Protein AF-A4X067-F1 (afdb_monomer_lite)

Sequence (173 aa):
MMEYGNKSGRARELAKGARRRPAPGGVSGTPAEDPRCEGEHILMKSDQMARGTLDAGLQKGGVRPRPFSGWALEAAQELEWQSAIPLVSRLFAASDLRRGAAFLALSAWYAPGRAQRICLAGMGSSEFVTWLLEEDPSEIAEVLDSRRRDPQGLARLGREPLLRPEQYRNPFL

Organism: Cereibacter sphaeroides (strain ATCC 17025 / ATH 2.4.3) (NCBI:txid349102)

Radius of gyration: 23.08 Å; chains: 1; bounding box: 62×36×66 Å

Structure (mmCIF, N/CA/C/O backbone):
data_AF-A4X067-F1
#
_entry.id   AF-A4X067-F1
#
loop_
_atom_site.group_PDB
_atom_site.id
_atom_site.type_symbol
_atom_site.label_atom_id
_atom_site.label_alt_id
_atom_site.label_comp_id
_atom_site.label_asym_id
_atom_site.label_entity_id
_atom_site.label_seq_id
_atom_site.pdbx_PDB_ins_code
_atom_site.Cartn_x
_atom_site.Cartn_y
_atom_site.Cartn_z
_atom_site.occupancy
_atom_site.B_iso_or_equiv
_atom_site.auth_seq_id
_atom_site.auth_comp_id
_atom_site.auth_asym_id
_atom_site.auth_atom_id
_atom_site.pdbx_PDB_model_num
ATOM 1 N N . MET A 1 1 ? -32.484 14.131 -9.614 1.00 43.56 1 MET A N 1
ATOM 2 C CA . MET A 1 1 ? -31.487 13.404 -10.428 1.00 43.56 1 MET A CA 1
ATOM 3 C C . MET A 1 1 ? -30.147 14.069 -10.187 1.00 43.56 1 MET A C 1
ATOM 5 O O . MET A 1 1 ? -30.002 15.220 -10.564 1.00 43.56 1 MET A O 1
ATOM 9 N N . MET A 1 2 ? -29.241 13.416 -9.459 1.00 46.19 2 MET A N 1
ATOM 10 C CA . MET A 1 2 ? -27.878 13.915 -9.250 1.00 46.19 2 MET A CA 1
ATOM 11 C C . MET A 1 2 ? -26.963 13.224 -10.262 1.00 46.19 2 MET A C 1
ATOM 13 O O . MET A 1 2 ? -26.904 11.996 -10.292 1.00 46.19 2 MET A O 1
ATOM 17 N N . GLU A 1 3 ? -26.306 14.009 -11.112 1.00 47.41 3 GLU A N 1
ATOM 18 C CA . GLU A 1 3 ? -25.308 13.522 -12.061 1.00 47.41 3 GLU A CA 1
ATOM 19 C C . GLU A 1 3 ? -23.998 13.212 -11.327 1.00 47.41 3 GLU A C 1
ATOM 21 O O . GLU A 1 3 ? -23.379 14.087 -10.720 1.00 47.41 3 GLU A O 1
ATOM 26 N N . TYR A 1 4 ? -23.562 11.953 -11.388 1.00 44.88 4 TYR A N 1
ATOM 27 C CA . TYR A 1 4 ? -22.230 11.549 -10.950 1.00 44.88 4 TYR A CA 1
ATOM 28 C C . TYR A 1 4 ? -21.220 11.895 -12.048 1.00 44.88 4 TYR A C 1
ATOM 30 O O . TYR A 1 4 ? -21.104 11.207 -13.062 1.00 44.88 4 TYR A O 1
ATOM 38 N N . GLY A 1 5 ? -20.489 12.989 -11.833 1.00 47.44 5 GLY A N 1
ATOM 39 C CA . GLY A 1 5 ? -19.376 13.414 -12.673 1.00 47.44 5 GLY A CA 1
ATOM 40 C C . GLY A 1 5 ? -18.240 12.389 -12.666 1.00 47.44 5 GLY A C 1
ATOM 41 O O . GLY A 1 5 ? -17.546 12.197 -11.669 1.00 47.44 5 GLY A O 1
ATOM 42 N N . ASN A 1 6 ? -18.062 11.751 -13.817 1.00 44.94 6 ASN A N 1
ATOM 43 C CA . ASN A 1 6 ? -17.046 10.768 -14.155 1.00 44.94 6 ASN A CA 1
ATOM 44 C C . ASN A 1 6 ? -15.618 11.356 -14.051 1.00 44.94 6 ASN A C 1
ATOM 46 O O . ASN A 1 6 ? -15.155 12.057 -14.950 1.00 44.94 6 ASN A O 1
ATOM 50 N N . LYS A 1 7 ? -14.904 11.069 -12.952 1.00 50.41 7 LYS A N 1
ATOM 51 C CA . LYS A 1 7 ? -13.499 11.483 -12.728 1.00 50.41 7 LYS A CA 1
ATOM 52 C C . LYS A 1 7 ? -12.457 10.516 -13.326 1.00 50.41 7 LYS A C 1
ATOM 54 O O . LYS A 1 7 ? -11.264 10.709 -13.120 1.00 50.41 7 LYS A O 1
ATOM 59 N N . SER A 1 8 ? -12.875 9.519 -14.112 1.00 49.44 8 SER A N 1
ATOM 60 C CA . SER A 1 8 ? -11.989 8.489 -14.693 1.00 49.44 8 SER A CA 1
ATOM 61 C C . SER A 1 8 ? -11.060 9.010 -15.813 1.00 49.44 8 SER A C 1
ATOM 63 O O . SER A 1 8 ? -10.051 8.392 -16.144 1.00 49.44 8 SER A O 1
ATOM 65 N N . GLY A 1 9 ? -11.341 10.179 -16.399 1.00 41.34 9 GLY A N 1
ATOM 66 C CA . GLY A 1 9 ? -10.646 10.642 -17.610 1.00 41.34 9 GLY A CA 1
ATOM 67 C C . GLY A 1 9 ? -9.270 11.293 -17.419 1.00 41.34 9 GLY A C 1
ATOM 68 O O . GLY A 1 9 ? -8.540 11.461 -18.396 1.00 41.34 9 GLY A O 1
ATOM 69 N N . ARG A 1 10 ? -8.886 11.693 -16.199 1.00 45.44 10 ARG A N 1
ATOM 70 C CA . ARG A 1 10 ? -7.769 12.645 -16.023 1.00 45.44 10 ARG A CA 1
ATOM 71 C C . ARG A 1 10 ? -6.372 12.010 -16.022 1.00 45.44 10 ARG A C 1
ATOM 73 O O . ARG A 1 10 ? -5.395 12.705 -16.286 1.00 45.44 10 ARG A O 1
ATOM 80 N N . ALA A 1 11 ? -6.266 10.696 -15.827 1.00 47.03 11 ALA A N 1
ATOM 81 C CA . ALA A 1 11 ? -4.982 9.986 -15.807 1.00 47.03 11 ALA A CA 1
ATOM 82 C C . ALA A 1 11 ? -4.328 9.812 -17.199 1.00 47.03 11 ALA A C 1
ATOM 84 O O . ALA A 1 11 ? -3.189 9.361 -17.295 1.00 47.03 11 ALA A O 1
ATOM 85 N N . ARG A 1 12 ? -5.018 10.165 -18.298 1.00 46.41 12 ARG A N 1
ATOM 86 C CA . ARG A 1 12 ? -4.535 9.916 -19.672 1.00 46.41 12 ARG A CA 1
ATOM 87 C C . ARG A 1 12 ? -3.688 11.029 -20.305 1.00 46.41 12 ARG A C 1
ATOM 89 O O . ARG A 1 12 ? -3.041 10.763 -21.313 1.00 46.41 12 ARG A O 1
ATOM 96 N N . GLU A 1 13 ? -3.634 12.236 -19.744 1.00 45.72 13 GLU A N 1
ATOM 97 C CA . GLU A 1 13 ? -3.073 13.407 -20.454 1.00 45.72 13 GLU A CA 1
ATOM 98 C C . GLU A 1 13 ? -1.605 13.768 -20.131 1.00 45.72 13 GLU A C 1
ATOM 100 O O . GLU A 1 13 ? -0.992 14.539 -20.863 1.00 45.72 13 GLU A O 1
ATOM 105 N N . LEU A 1 14 ? -0.966 13.201 -19.101 1.00 48.69 14 LEU A N 1
ATOM 106 C CA . LEU A 1 14 ? 0.314 13.740 -18.590 1.00 48.69 14 LEU A CA 1
ATOM 107 C C . LEU A 1 14 ? 1.604 13.089 -19.145 1.00 48.69 14 LEU A C 1
ATOM 109 O O . LEU A 1 14 ? 2.700 13.331 -18.642 1.00 48.69 14 LEU A O 1
ATOM 113 N N . ALA A 1 15 ? 1.529 12.301 -20.222 1.00 44.31 15 ALA A N 1
ATOM 114 C CA . ALA A 1 15 ? 2.668 11.530 -20.748 1.00 44.31 15 ALA A CA 1
ATOM 115 C C . ALA A 1 15 ? 3.582 12.261 -21.767 1.00 44.31 15 ALA A C 1
ATOM 117 O O . ALA A 1 15 ? 4.326 11.606 -22.503 1.00 44.31 15 ALA A O 1
ATOM 118 N N . LYS A 1 16 ? 3.580 13.599 -21.839 1.00 43.91 16 LYS A N 1
ATOM 119 C CA . LYS A 1 16 ? 4.440 14.361 -22.771 1.00 43.91 16 LYS A CA 1
ATOM 120 C C . LYS A 1 16 ? 5.133 15.532 -22.075 1.00 43.91 16 LYS A C 1
ATOM 122 O O . LYS A 1 16 ? 4.594 16.627 -22.029 1.00 43.91 16 LYS A O 1
ATOM 127 N N . GLY A 1 17 ? 6.357 15.333 -21.585 1.00 38.88 17 GLY A N 1
ATOM 128 C CA . GLY A 1 17 ? 7.151 16.472 -21.109 1.00 38.88 17 GLY A CA 1
ATOM 129 C C . GLY A 1 17 ? 8.371 16.139 -20.261 1.00 38.88 17 GLY A C 1
ATOM 130 O O . GLY A 1 17 ? 8.522 16.673 -19.172 1.00 38.88 17 GLY A O 1
ATOM 131 N N . ALA A 1 18 ? 9.257 15.261 -20.732 1.00 39.78 18 ALA A N 1
ATOM 132 C CA . ALA A 1 18 ? 10.569 15.076 -20.114 1.00 39.78 18 ALA A CA 1
ATOM 133 C C . ALA A 1 18 ? 11.611 15.949 -20.825 1.00 39.78 18 ALA A C 1
ATOM 135 O O . ALA A 1 18 ? 11.721 15.843 -22.046 1.00 39.78 18 ALA A O 1
ATOM 136 N N . ARG A 1 19 ? 12.398 16.734 -20.066 1.00 41.75 19 ARG A N 1
ATOM 137 C CA . ARG A 1 19 ? 13.848 16.999 -20.253 1.00 41.75 19 ARG A CA 1
ATOM 138 C C . ARG A 1 19 ? 14.304 18.193 -19.395 1.00 41.75 19 ARG A C 1
ATOM 140 O O . ARG A 1 19 ? 13.999 19.325 -19.744 1.00 41.75 19 ARG A O 1
ATOM 147 N N . ARG A 1 20 ? 15.134 17.933 -18.374 1.00 37.91 20 ARG A N 1
ATOM 148 C CA . ARG A 1 20 ? 16.509 18.470 -18.182 1.00 37.91 20 ARG A CA 1
ATOM 149 C C . ARG A 1 20 ? 16.959 18.327 -16.714 1.00 37.91 20 ARG A C 1
ATOM 151 O O . ARG A 1 20 ? 16.328 18.840 -15.804 1.00 37.91 20 ARG A O 1
ATOM 158 N N . ARG A 1 21 ? 18.060 17.590 -16.532 1.00 40.44 21 ARG A N 1
ATOM 159 C CA . ARG A 1 21 ? 18.980 17.570 -15.370 1.00 40.44 21 ARG A CA 1
ATOM 160 C C . ARG A 1 21 ? 19.881 18.829 -15.424 1.00 40.44 21 ARG A C 1
ATOM 162 O O . ARG A 1 21 ? 20.013 19.349 -16.537 1.00 40.44 21 ARG A O 1
ATOM 169 N N . PRO A 1 22 ? 20.497 19.318 -14.319 1.00 38.41 22 PRO A N 1
ATOM 170 C CA . PRO A 1 22 ? 21.645 18.665 -13.648 1.00 38.41 22 PRO A CA 1
ATOM 171 C C . PRO A 1 22 ? 21.703 18.777 -12.101 1.00 38.41 22 PRO A C 1
ATOM 173 O O . PRO A 1 22 ? 20.925 19.488 -11.481 1.00 38.41 22 PRO A O 1
ATOM 176 N N . ALA A 1 23 ? 22.635 18.020 -11.507 1.00 39.00 23 ALA A N 1
ATOM 177 C CA . ALA A 1 23 ? 23.070 18.006 -10.094 1.00 39.00 23 ALA A CA 1
ATOM 178 C C . ALA A 1 23 ? 24.464 18.690 -9.974 1.00 39.00 23 ALA A C 1
ATOM 180 O O . ALA A 1 23 ? 24.942 19.167 -11.006 1.00 39.00 23 ALA A O 1
ATOM 181 N N . PRO A 1 24 ? 25.258 18.537 -8.887 1.00 53.53 24 PRO A N 1
ATOM 182 C CA . PRO A 1 24 ? 25.046 18.675 -7.431 1.00 53.53 24 PRO A CA 1
ATOM 183 C C . PRO A 1 24 ? 26.034 19.705 -6.801 1.00 53.53 24 PRO A C 1
ATOM 185 O O . PRO A 1 24 ? 26.964 20.160 -7.462 1.00 53.53 24 PRO A O 1
ATOM 188 N N . GLY A 1 25 ? 25.921 20.017 -5.503 1.00 36.16 25 GLY A N 1
ATOM 189 C CA . GLY A 1 25 ? 27.007 20.695 -4.777 1.00 36.16 25 GLY A CA 1
ATOM 190 C C . GLY A 1 25 ? 26.715 20.973 -3.299 1.00 36.16 25 GLY A C 1
ATOM 191 O O . GLY A 1 25 ? 25.599 21.352 -2.964 1.00 36.16 25 GLY A O 1
ATOM 192 N N . GLY A 1 26 ? 27.737 20.824 -2.446 1.00 39.50 26 GLY A N 1
ATOM 193 C CA . GLY A 1 26 ? 27.810 21.466 -1.124 1.00 39.50 26 GLY A CA 1
ATOM 194 C C . GLY A 1 26 ? 27.961 20.524 0.073 1.00 39.50 26 GLY A C 1
ATOM 195 O O . GLY A 1 26 ? 26.985 19.960 0.546 1.00 39.50 26 GLY A O 1
ATOM 196 N N . VAL A 1 27 ? 29.193 20.401 0.567 1.00 43.25 27 VAL A N 1
ATOM 197 C CA . VAL A 1 27 ? 29.631 19.733 1.808 1.00 43.25 27 VAL A CA 1
ATOM 198 C C . VAL A 1 27 ? 29.890 20.759 2.924 1.00 43.25 27 VAL A C 1
ATOM 200 O O . VAL A 1 27 ? 30.144 21.924 2.624 1.00 43.25 27 VAL A O 1
ATOM 203 N N . SER A 1 28 ? 29.954 20.249 4.166 1.00 37.09 28 SER A N 1
ATOM 204 C CA . SER A 1 28 ? 30.425 20.870 5.428 1.00 37.09 28 SER A CA 1
ATOM 205 C C . SER A 1 28 ? 29.397 21.741 6.156 1.00 37.09 28 SER A C 1
ATOM 207 O O . SER A 1 28 ? 28.766 22.589 5.547 1.00 37.09 28 SER A O 1
ATOM 209 N N . GLY A 1 29 ? 29.180 21.646 7.467 1.00 37.22 29 GLY A N 1
ATOM 210 C CA . GLY A 1 29 ? 29.781 20.877 8.561 1.00 37.22 29 GLY A CA 1
ATOM 211 C C . GLY A 1 29 ? 29.315 21.523 9.879 1.00 37.22 29 GLY A C 1
ATOM 212 O O . GLY A 1 29 ? 29.072 22.726 9.890 1.00 37.22 29 GLY A O 1
ATOM 213 N N . THR A 1 30 ? 29.181 20.774 10.977 1.00 47.75 30 THR A N 1
ATOM 214 C CA . THR A 1 30 ? 28.934 21.346 12.320 1.00 47.75 30 THR A CA 1
ATOM 215 C C . THR A 1 30 ? 29.581 20.490 13.418 1.00 47.75 30 THR A C 1
ATOM 217 O O . THR A 1 30 ? 29.585 19.264 13.277 1.00 47.75 30 THR A O 1
ATOM 220 N N . PRO A 1 31 ? 30.137 21.100 14.486 1.00 44.50 31 PRO A N 1
ATOM 221 C CA . PRO A 1 31 ? 30.924 20.411 15.507 1.00 44.50 31 PRO A CA 1
ATOM 222 C C . PRO A 1 31 ? 30.132 20.049 16.781 1.00 44.50 31 PRO A C 1
ATOM 224 O O . PRO A 1 31 ? 29.096 20.642 17.057 1.00 44.50 31 PRO A O 1
ATOM 227 N N . ALA A 1 32 ? 30.698 19.071 17.503 1.00 40.25 32 ALA A N 1
ATOM 228 C CA . ALA A 1 32 ? 30.824 18.875 18.959 1.00 40.25 32 ALA A CA 1
ATOM 229 C C . ALA A 1 32 ? 29.697 19.321 19.926 1.00 40.25 32 ALA A C 1
ATOM 231 O O . ALA A 1 32 ? 29.329 20.486 19.958 1.00 40.25 32 ALA A O 1
ATOM 232 N N . GLU A 1 33 ? 29.243 18.408 20.799 1.00 39.53 33 GLU A N 1
ATOM 233 C CA . GLU A 1 33 ? 29.597 18.317 22.240 1.00 39.53 33 GLU A CA 1
ATOM 234 C C . GLU A 1 33 ? 28.629 17.362 22.998 1.00 39.53 33 GLU A C 1
ATOM 236 O O . GLU A 1 33 ? 27.410 17.479 22.907 1.00 39.53 33 GLU A O 1
ATOM 241 N N . ASP A 1 34 ? 29.202 16.393 23.723 1.00 43.28 34 ASP A N 1
ATOM 242 C CA . ASP A 1 34 ? 28.631 15.633 24.866 1.00 43.28 34 ASP A CA 1
ATOM 243 C C . ASP A 1 34 ? 28.724 16.530 26.136 1.00 43.28 34 ASP A C 1
ATOM 245 O O . ASP A 1 34 ? 29.594 17.406 26.103 1.00 43.28 34 ASP A O 1
ATOM 249 N N . PRO A 1 35 ? 27.998 16.346 27.281 1.00 50.84 35 PRO A N 1
ATOM 250 C CA . PRO A 1 35 ? 27.763 15.048 27.946 1.00 50.84 35 PRO A CA 1
ATOM 251 C C . PRO A 1 35 ? 26.488 14.879 28.841 1.00 50.84 35 PRO A C 1
ATOM 253 O O . PRO A 1 35 ? 25.838 15.824 29.272 1.00 50.84 35 PRO A O 1
ATOM 256 N N . ARG A 1 36 ? 26.227 13.611 29.207 1.00 38.88 36 ARG A N 1
ATOM 257 C CA . ARG A 1 36 ? 25.736 13.051 30.501 1.00 38.88 36 ARG A CA 1
ATOM 258 C C . ARG A 1 36 ? 24.661 13.787 31.337 1.00 38.88 36 ARG A C 1
ATOM 260 O O . ARG A 1 36 ? 24.945 14.775 32.006 1.00 38.88 36 ARG A O 1
ATOM 267 N N . CYS A 1 37 ? 23.539 13.091 31.560 1.00 38.50 37 CYS A N 1
ATOM 268 C CA . CYS A 1 37 ? 22.787 13.140 32.822 1.00 38.50 37 CYS A CA 1
ATOM 269 C C . CYS A 1 37 ? 22.514 11.716 33.336 1.00 38.50 37 CYS A C 1
ATOM 271 O O . CYS A 1 37 ? 21.881 10.909 32.658 1.00 38.50 37 CYS A O 1
ATOM 273 N N . GLU A 1 38 ? 23.016 11.429 34.537 1.00 40.12 38 GLU A N 1
ATOM 274 C CA . GLU A 1 38 ? 22.661 10.278 35.367 1.00 40.12 38 GLU A CA 1
ATOM 275 C C . GLU A 1 38 ? 21.326 10.541 36.083 1.00 40.12 38 GLU A C 1
ATOM 277 O O . GLU A 1 38 ? 20.989 11.685 36.389 1.00 40.12 38 GLU A O 1
ATOM 282 N N . GLY A 1 39 ? 20.569 9.481 36.360 1.00 44.81 39 GLY A N 1
ATOM 283 C CA . GLY A 1 39 ? 19.305 9.553 37.087 1.00 44.81 39 GLY A CA 1
ATOM 284 C C . GLY A 1 39 ? 18.814 8.160 37.455 1.00 44.81 39 GLY A C 1
ATOM 285 O O . GLY A 1 39 ? 18.128 7.502 36.679 1.00 44.81 39 GLY A O 1
ATOM 286 N N . GLU A 1 40 ? 19.239 7.703 38.626 1.00 41.75 40 GLU A N 1
ATOM 287 C CA . GLU A 1 40 ? 18.919 6.420 39.239 1.00 41.75 40 GLU A CA 1
ATOM 288 C C . GLU A 1 40 ? 17.475 6.325 39.772 1.00 41.75 40 GLU A C 1
ATOM 290 O O . GLU A 1 40 ? 16.879 7.313 40.189 1.00 41.75 40 GLU A O 1
ATOM 295 N N . HIS A 1 41 ? 17.017 5.069 39.876 1.00 40.56 41 HIS A N 1
ATOM 296 C CA . HIS A 1 41 ? 16.047 4.527 40.841 1.00 40.56 41 HIS A CA 1
ATOM 297 C C . HIS A 1 41 ? 14.559 4.934 40.724 1.00 40.56 41 HIS A C 1
ATOM 299 O O . HIS A 1 41 ? 14.176 6.085 40.873 1.00 40.56 41 HIS A O 1
ATOM 305 N N . ILE A 1 42 ? 13.671 3.932 40.630 1.00 49.06 42 ILE A N 1
ATOM 306 C CA . ILE A 1 42 ? 12.889 3.428 41.780 1.00 49.06 42 ILE A CA 1
ATOM 307 C C . ILE A 1 42 ? 12.115 2.159 41.371 1.00 49.06 42 ILE A C 1
ATOM 309 O O . ILE A 1 42 ? 11.307 2.125 40.447 1.00 49.06 42 ILE A O 1
ATOM 313 N N . LEU A 1 43 ? 12.390 1.109 42.137 1.00 53.06 43 LEU A N 1
ATOM 314 C CA . LEU A 1 43 ? 11.647 -0.131 42.306 1.00 53.06 43 LEU A CA 1
ATOM 315 C C . LEU A 1 43 ? 10.340 0.137 43.070 1.00 53.06 43 LEU A C 1
ATOM 317 O O . LEU A 1 43 ? 10.426 0.609 44.197 1.00 53.06 43 LEU A O 1
ATOM 321 N N . MET A 1 44 ? 9.176 -0.280 42.554 1.00 47.44 44 MET A N 1
ATOM 322 C CA . MET A 1 44 ? 8.069 -0.778 43.391 1.00 47.44 44 MET A CA 1
ATOM 323 C C . MET A 1 44 ? 7.236 -1.836 42.657 1.00 47.44 44 MET A C 1
ATOM 325 O O . MET A 1 44 ? 6.638 -1.596 41.612 1.00 47.44 44 MET A O 1
ATOM 329 N N . LYS A 1 45 ? 7.219 -3.028 43.261 1.00 47.53 45 LYS A N 1
ATOM 330 C CA . LYS A 1 45 ? 6.271 -4.116 43.022 1.00 47.53 45 LYS A CA 1
ATOM 331 C C . LYS A 1 45 ? 4.892 -3.711 43.542 1.00 47.53 45 LYS A C 1
ATOM 333 O O . LYS A 1 45 ? 4.793 -3.128 44.618 1.00 47.53 45 LYS A O 1
ATOM 338 N N . SER A 1 46 ? 3.836 -4.125 42.853 1.00 57.38 46 SER A N 1
ATOM 339 C CA . SER A 1 46 ? 2.513 -4.313 43.455 1.00 57.38 46 SER A CA 1
ATOM 340 C C . SER A 1 46 ? 1.764 -5.403 42.695 1.00 57.38 46 SER A C 1
ATOM 342 O O . SER A 1 46 ? 1.151 -5.166 41.659 1.00 57.38 46 SER A O 1
ATOM 344 N N . ASP A 1 47 ? 1.854 -6.618 43.231 1.00 50.06 47 ASP A N 1
ATOM 345 C CA . ASP A 1 47 ? 0.801 -7.621 43.149 1.00 50.06 47 ASP A CA 1
ATOM 346 C C . ASP A 1 47 ? -0.472 -7.055 43.796 1.00 50.06 47 ASP A C 1
ATOM 348 O O . ASP A 1 47 ? -0.428 -6.722 44.977 1.00 50.06 47 ASP A O 1
ATOM 352 N N . GLN A 1 48 ? -1.614 -7.033 43.100 1.00 52.66 48 GLN A N 1
ATOM 353 C CA . GLN A 1 48 ? -2.822 -7.632 43.676 1.00 52.66 48 GLN A CA 1
ATOM 354 C C . GLN A 1 48 ? -3.958 -7.841 42.676 1.00 52.66 48 GLN A C 1
ATOM 356 O O . GLN A 1 48 ? -4.218 -7.059 41.769 1.00 52.66 48 GLN A O 1
ATOM 361 N N . MET A 1 49 ? -4.616 -8.970 42.913 1.00 48.12 49 MET A N 1
ATOM 362 C CA . MET A 1 49 ? -5.704 -9.583 42.177 1.00 48.12 49 MET A CA 1
ATOM 363 C C . MET A 1 49 ? -7.027 -8.824 42.315 1.00 48.12 49 MET A C 1
ATOM 365 O O . MET A 1 49 ? -7.361 -8.366 43.403 1.00 48.12 49 MET A O 1
ATOM 369 N N . ALA A 1 50 ? -7.870 -8.899 41.283 1.00 46.75 50 ALA A N 1
ATOM 370 C CA . ALA A 1 50 ? -9.313 -9.001 41.479 1.00 46.75 50 ALA A CA 1
ATOM 371 C C . ALA A 1 50 ? -9.969 -9.780 40.331 1.00 46.75 50 ALA A C 1
ATOM 373 O O . ALA A 1 50 ? -9.832 -9.461 39.153 1.00 46.75 50 ALA A O 1
ATOM 374 N N . ARG A 1 51 ? -10.668 -10.840 40.737 1.00 45.62 51 ARG A N 1
ATOM 375 C CA . ARG A 1 51 ? -11.561 -11.699 39.961 1.00 45.62 51 ARG A CA 1
ATOM 376 C C . ARG A 1 51 ? -12.708 -10.896 39.347 1.00 45.62 51 ARG A C 1
ATOM 378 O O . ARG A 1 51 ? -13.234 -9.991 39.983 1.00 45.62 51 ARG A O 1
ATOM 385 N N . GLY A 1 52 ? -13.180 -11.342 38.188 1.00 40.28 52 GLY A N 1
ATOM 386 C CA . GLY A 1 52 ? -14.414 -10.843 37.594 1.00 40.28 52 GLY A CA 1
ATOM 387 C C . GLY A 1 52 ? -14.770 -11.576 36.312 1.00 40.28 52 GLY A C 1
ATOM 388 O O . GLY A 1 52 ? -14.742 -10.989 35.239 1.00 40.28 52 GLY A O 1
ATOM 389 N N . THR A 1 53 ? -15.072 -12.869 36.420 1.00 53.94 53 THR A N 1
ATOM 390 C CA . THR A 1 53 ? -15.772 -13.612 35.369 1.00 53.94 53 THR A CA 1
ATOM 391 C C . THR A 1 53 ? -17.176 -13.033 35.231 1.00 53.94 53 THR A C 1
ATOM 393 O O . THR A 1 53 ? -18.001 -13.230 36.120 1.00 53.94 53 THR A O 1
ATOM 396 N N . LEU A 1 54 ? -17.455 -12.360 34.117 1.00 48.62 54 LEU A N 1
ATOM 397 C CA . LEU A 1 54 ? -18.807 -12.236 33.587 1.00 48.62 54 LEU A CA 1
ATOM 398 C C . LEU A 1 54 ? -18.783 -12.599 32.108 1.00 48.62 54 LEU A C 1
ATOM 400 O O . LEU A 1 54 ? -18.205 -11.917 31.265 1.00 48.62 54 LEU A O 1
ATOM 404 N N . ASP A 1 55 ? -19.401 -13.744 31.865 1.00 54.59 55 ASP A N 1
ATOM 405 C CA . ASP A 1 55 ? -19.948 -14.190 30.603 1.00 54.59 55 ASP A CA 1
ATOM 406 C C . ASP A 1 55 ? -20.769 -13.064 29.953 1.00 54.59 55 ASP A C 1
ATOM 408 O O . ASP A 1 55 ? -21.697 -12.524 30.558 1.00 54.59 55 ASP A O 1
ATOM 412 N N . ALA A 1 56 ? -20.405 -12.686 28.731 1.00 46.78 56 ALA A N 1
ATOM 413 C CA . ALA A 1 56 ? -21.291 -11.968 27.829 1.00 46.78 56 ALA A CA 1
ATOM 414 C C . ALA A 1 56 ? -20.895 -12.318 26.396 1.00 46.78 56 ALA A C 1
ATOM 416 O O . ALA A 1 56 ? -19.896 -11.838 25.853 1.00 46.78 56 ALA A O 1
ATOM 417 N N . GLY A 1 57 ? -21.692 -13.201 25.800 1.00 46.00 57 GLY A N 1
ATOM 418 C CA . GLY A 1 57 ? -21.611 -13.574 24.402 1.00 46.00 57 GLY A CA 1
ATOM 419 C C . GLY A 1 57 ? -21.558 -12.357 23.483 1.00 46.00 57 GLY A C 1
ATOM 420 O O . GLY A 1 57 ? -22.506 -11.592 23.355 1.00 46.00 57 GLY A O 1
ATOM 421 N N . LEU A 1 58 ? -20.433 -12.234 22.794 1.00 44.38 58 LEU A N 1
ATOM 422 C CA . LEU A 1 58 ? -20.298 -11.589 21.500 1.00 44.38 58 LEU A CA 1
ATOM 423 C C . LEU A 1 58 ? -19.055 -12.214 20.884 1.00 44.38 58 LEU A C 1
ATOM 425 O O . LEU A 1 58 ? -17.936 -11.743 21.079 1.00 44.38 58 LEU A O 1
ATOM 429 N N . GLN A 1 59 ? -19.246 -13.276 20.102 1.00 46.69 59 GLN A N 1
ATOM 430 C CA . GLN A 1 59 ? -18.287 -13.627 19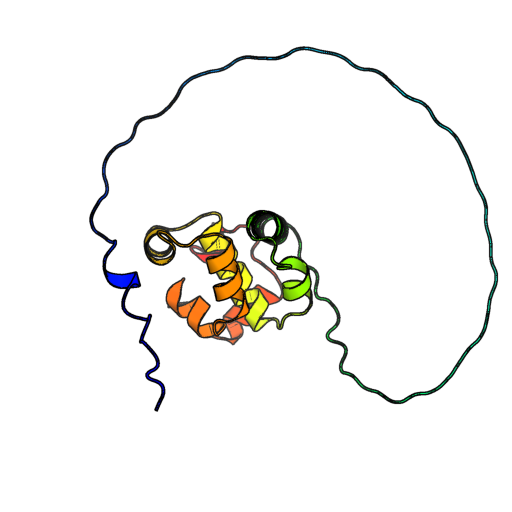.059 1.00 46.69 59 GLN A CA 1
ATOM 431 C C . GLN A 1 59 ? -18.315 -12.514 17.993 1.00 46.69 59 GLN A C 1
ATOM 433 O O . GLN A 1 59 ? -18.713 -12.717 16.851 1.00 46.69 59 GLN A O 1
ATOM 438 N N . LYS A 1 60 ? -17.902 -11.296 18.369 1.00 45.47 60 LYS A N 1
ATOM 439 C CA . LYS A 1 60 ? -17.272 -10.370 17.437 1.00 45.47 60 LYS A CA 1
ATOM 440 C C . LYS A 1 60 ? -16.014 -11.104 17.017 1.00 45.47 60 LYS A C 1
ATOM 442 O O . LYS A 1 60 ? -15.115 -11.267 17.837 1.00 45.47 60 LYS A O 1
ATOM 447 N N . GLY A 1 61 ? -15.978 -11.598 15.782 1.00 43.00 61 GLY A N 1
ATOM 448 C CA . GLY A 1 61 ? -14.752 -12.074 15.155 1.00 43.00 61 GLY A CA 1
ATOM 449 C C . GLY A 1 61 ? -13.739 -10.938 15.175 1.00 43.00 61 GLY A C 1
ATOM 450 O O . GLY A 1 61 ? -13.683 -10.130 14.253 1.00 43.00 61 GLY A O 1
ATOM 451 N N . GLY A 1 62 ? -13.013 -10.810 16.284 1.00 50.31 62 GLY A N 1
ATOM 452 C CA . GLY A 1 62 ? -11.998 -9.799 16.471 1.00 50.31 62 GLY A CA 1
ATOM 453 C C . GLY A 1 62 ? -10.913 -10.114 15.470 1.00 50.31 62 GLY A C 1
ATOM 454 O O . GLY A 1 62 ? -10.179 -11.088 15.643 1.00 50.31 62 GLY A O 1
ATOM 455 N N . VAL A 1 63 ? -10.855 -9.331 14.393 1.00 62.44 63 VAL A N 1
ATOM 456 C CA . VAL A 1 63 ? -9.736 -9.375 13.461 1.00 62.44 63 VAL A CA 1
ATOM 457 C C . VAL A 1 63 ? -8.515 -9.027 14.296 1.00 62.44 63 VAL A C 1
ATOM 459 O O . VAL A 1 63 ? -8.321 -7.875 14.679 1.00 62.44 63 VAL A O 1
ATOM 462 N N . ARG A 1 64 ? -7.746 -10.053 14.675 1.00 74.88 64 ARG A N 1
ATOM 463 C CA . ARG A 1 64 ? -6.512 -9.844 15.424 1.00 74.88 64 ARG A CA 1
ATOM 464 C C . ARG A 1 64 ? -5.629 -8.920 14.584 1.00 74.88 64 ARG A C 1
ATOM 466 O O . ARG A 1 64 ? -5.486 -9.191 13.387 1.00 74.88 64 ARG A O 1
ATOM 473 N N . PRO A 1 65 ? -5.056 -7.859 15.179 1.00 80.06 65 PRO A N 1
ATOM 474 C CA . PRO A 1 65 ? -4.114 -7.007 14.476 1.00 80.06 65 PRO A CA 1
ATOM 475 C C . PRO A 1 65 ? -3.012 -7.860 13.853 1.00 80.06 65 PRO A C 1
ATOM 477 O O . PRO A 1 65 ? -2.478 -8.765 14.498 1.00 80.06 65 PRO A O 1
ATOM 480 N N . ARG A 1 66 ? -2.691 -7.581 12.593 1.00 84.38 66 ARG A N 1
ATOM 481 C CA . ARG A 1 66 ? -1.619 -8.246 11.856 1.00 84.38 66 ARG A CA 1
ATOM 482 C C . ARG A 1 66 ? -0.492 -7.245 11.624 1.00 84.38 66 ARG A C 1
ATOM 484 O O . ARG A 1 66 ? -0.510 -6.546 10.607 1.00 84.38 66 ARG A O 1
ATOM 491 N N . PRO A 1 67 ? 0.452 -7.128 12.574 1.00 88.75 67 PRO A N 1
ATOM 492 C CA . PRO A 1 67 ? 1.547 -6.188 12.429 1.00 88.75 67 PRO A CA 1
ATOM 493 C C . PRO A 1 67 ? 2.413 -6.545 11.216 1.00 88.75 67 PRO A C 1
ATOM 495 O O . PRO A 1 67 ? 2.494 -7.699 10.790 1.00 88.75 67 PRO A O 1
ATOM 498 N N . PHE A 1 68 ? 3.062 -5.530 10.662 1.00 91.56 68 PHE A N 1
ATOM 499 C CA . PHE A 1 68 ? 4.135 -5.656 9.679 1.00 91.56 68 PHE A CA 1
ATOM 500 C C . PHE A 1 68 ? 5.283 -4.730 10.073 1.00 91.56 68 PHE A C 1
ATOM 502 O O . PHE A 1 68 ? 5.113 -3.856 10.922 1.00 91.56 68 PHE A O 1
ATOM 509 N N . SER A 1 69 ? 6.449 -4.943 9.476 1.00 91.94 69 SER A N 1
ATOM 510 C CA . SER A 1 69 ? 7.694 -4.261 9.824 1.00 91.94 69 SER A CA 1
ATOM 511 C C . SER A 1 69 ? 8.509 -3.908 8.574 1.00 91.94 69 SER A C 1
ATOM 513 O O . SER A 1 69 ? 8.087 -4.174 7.444 1.00 91.94 69 SER A O 1
ATOM 515 N N . GLY A 1 70 ? 9.673 -3.287 8.786 1.00 93.12 70 GLY A N 1
ATOM 516 C CA . GLY A 1 70 ? 10.618 -2.912 7.735 1.00 93.12 70 GLY A CA 1
ATOM 517 C C . GLY A 1 70 ? 10.137 -1.738 6.884 1.00 93.12 70 GLY A C 1
ATOM 518 O O . GLY A 1 70 ? 9.317 -0.931 7.326 1.00 93.12 70 GLY A O 1
ATOM 519 N N . TRP A 1 71 ? 10.613 -1.683 5.637 1.00 94.69 71 TRP A N 1
ATOM 520 C CA . TRP A 1 71 ? 10.375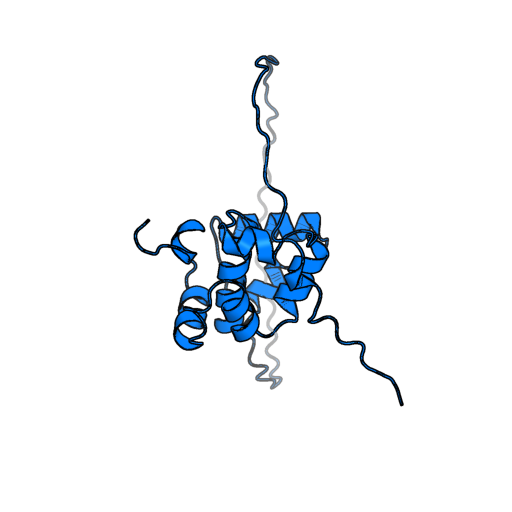 -0.559 4.722 1.00 94.69 71 TRP A CA 1
ATOM 521 C C . TRP A 1 71 ? 8.884 -0.230 4.541 1.00 94.69 71 TRP A C 1
ATOM 523 O O . TRP A 1 71 ? 8.520 0.930 4.385 1.00 94.69 71 TRP A O 1
ATOM 533 N N . ALA A 1 72 ? 8.003 -1.238 4.571 1.00 95.06 72 ALA A N 1
ATOM 534 C CA . ALA A 1 72 ? 6.570 -1.031 4.396 1.00 95.06 72 ALA A CA 1
ATOM 535 C C . ALA A 1 72 ? 5.968 -0.253 5.576 1.00 95.06 72 ALA A C 1
ATOM 537 O O . ALA A 1 72 ? 5.090 0.585 5.369 1.00 95.06 72 ALA A O 1
ATOM 538 N N . LEU A 1 73 ? 6.435 -0.520 6.804 1.00 95.94 73 LEU A N 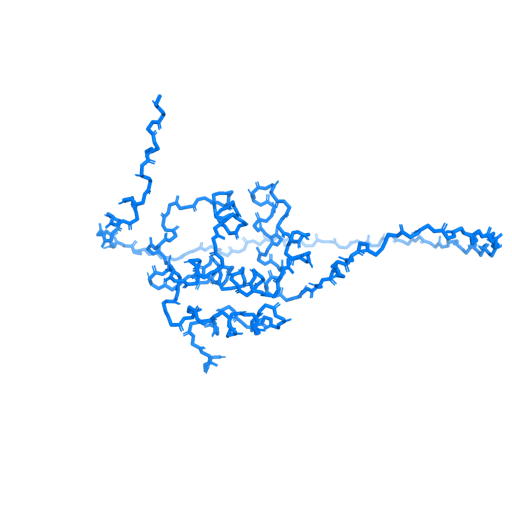1
ATOM 539 C CA . LEU A 1 73 ? 6.005 0.201 8.004 1.00 95.94 73 LEU A CA 1
ATOM 540 C C . LEU A 1 73 ? 6.530 1.634 7.989 1.00 95.94 73 LEU A C 1
ATOM 542 O O . LEU A 1 73 ? 5.755 2.555 8.221 1.00 95.94 73 LEU A O 1
ATOM 546 N N . GLU A 1 74 ? 7.805 1.815 7.656 1.00 95.94 74 GLU A N 1
ATOM 547 C CA . GLU A 1 74 ? 8.434 3.134 7.540 1.00 95.94 74 GLU A CA 1
ATOM 548 C C . GLU A 1 74 ? 7.723 3.996 6.483 1.00 95.94 74 GLU A C 1
ATOM 550 O O . GLU A 1 74 ? 7.336 5.129 6.759 1.00 95.94 74 GLU A O 1
ATOM 555 N N . ALA A 1 75 ? 7.443 3.434 5.302 1.00 95.94 75 ALA A N 1
ATOM 556 C CA . ALA A 1 75 ? 6.716 4.127 4.241 1.00 95.94 75 ALA A CA 1
ATOM 557 C C . ALA A 1 75 ? 5.272 4.477 4.641 1.00 95.94 75 ALA A C 1
ATOM 559 O O . ALA A 1 75 ? 4.780 5.552 4.298 1.00 95.94 75 ALA A O 1
ATOM 560 N N . ALA A 1 76 ? 4.585 3.585 5.363 1.00 97.06 76 ALA A N 1
ATOM 561 C CA . ALA A 1 76 ? 3.233 3.847 5.847 1.00 97.06 76 ALA A CA 1
ATOM 562 C C . ALA A 1 76 ? 3.205 4.936 6.934 1.00 97.06 76 ALA A C 1
ATOM 564 O O . ALA A 1 76 ? 2.300 5.765 6.919 1.00 97.06 76 ALA A O 1
ATOM 565 N N . GLN A 1 77 ? 4.188 4.958 7.841 1.00 97.56 77 GLN A N 1
ATOM 566 C CA . GLN A 1 77 ? 4.322 5.991 8.876 1.00 97.56 77 GLN A CA 1
ATOM 567 C C . GLN A 1 77 ? 4.620 7.365 8.275 1.00 97.56 77 GLN A C 1
ATOM 569 O O . GLN A 1 77 ? 3.988 8.347 8.653 1.00 97.56 77 GLN A O 1
ATOM 574 N N . GLU A 1 78 ? 5.529 7.427 7.303 1.00 97.56 78 GLU A N 1
ATOM 575 C CA . GLU A 1 78 ? 5.853 8.671 6.603 1.00 97.56 78 GLU A CA 1
ATOM 576 C C . GLU A 1 78 ? 4.619 9.238 5.880 1.00 97.56 78 GLU A C 1
ATOM 578 O O . GLU A 1 78 ? 4.298 10.419 6.004 1.00 97.56 78 GLU A O 1
ATOM 583 N N . LEU A 1 79 ? 3.859 8.389 5.178 1.00 97.06 79 LEU A N 1
ATOM 584 C CA . LEU A 1 79 ? 2.608 8.803 4.535 1.00 97.06 79 LEU A CA 1
ATOM 585 C C . LEU A 1 79 ? 1.530 9.222 5.538 1.00 97.06 79 LEU A C 1
ATOM 587 O O . LEU A 1 79 ? 0.800 10.179 5.278 1.00 97.06 79 LEU A O 1
ATOM 591 N N . GLU A 1 80 ? 1.409 8.526 6.666 1.00 97.81 80 GLU A N 1
ATOM 592 C CA . GLU A 1 80 ? 0.492 8.889 7.751 1.00 97.81 80 GLU A CA 1
ATOM 593 C C . GLU A 1 80 ? 0.823 10.273 8.315 1.00 97.81 80 GLU A C 1
ATOM 595 O O . GLU A 1 80 ? -0.077 11.101 8.451 1.00 97.81 80 GLU A O 1
ATOM 600 N N . TRP A 1 81 ? 2.105 10.571 8.544 1.00 97.81 81 TRP A N 1
ATOM 601 C CA . TRP A 1 81 ? 2.540 11.897 8.980 1.00 97.81 81 TRP A CA 1
ATOM 602 C C . TRP A 1 81 ? 2.193 12.969 7.940 1.00 97.81 81 TRP A C 1
ATOM 604 O O . TRP A 1 81 ? 1.538 13.959 8.267 1.00 97.81 81 TRP A O 1
ATOM 614 N N . GLN A 1 82 ? 2.554 12.760 6.673 1.00 97.44 82 GLN A N 1
ATOM 615 C CA . GLN A 1 82 ? 2.309 13.745 5.614 1.00 97.44 82 GLN A CA 1
ATOM 616 C C . GLN A 1 82 ? 0.821 13.992 5.339 1.00 97.44 82 GLN A C 1
ATOM 618 O O . GLN A 1 82 ? 0.438 15.093 4.948 1.00 97.44 82 GLN A O 1
ATOM 623 N N . SER A 1 83 ? -0.016 12.964 5.488 1.00 96.69 83 SER A N 1
ATOM 624 C CA . SER A 1 83 ? -1.446 13.036 5.166 1.00 96.69 83 SER A CA 1
ATOM 625 C C . SER A 1 83 ? -2.343 13.356 6.360 1.00 96.69 83 SER A C 1
ATOM 627 O O . SER A 1 83 ? -3.497 13.729 6.143 1.00 96.69 83 SER A O 1
ATOM 629 N N . ALA A 1 84 ? -1.840 13.184 7.587 1.00 96.69 84 ALA A N 1
ATOM 630 C CA . ALA A 1 84 ? -2.607 13.168 8.832 1.00 96.69 84 ALA A CA 1
ATOM 631 C C . ALA A 1 84 ? -3.748 12.122 8.863 1.00 96.69 84 ALA A C 1
ATOM 633 O O . ALA A 1 84 ? -4.722 12.274 9.604 1.00 96.69 84 ALA A O 1
ATOM 634 N N . ILE A 1 85 ? -3.649 11.051 8.064 1.00 96.94 85 ILE A N 1
ATOM 635 C CA . ILE A 1 85 ? -4.634 9.960 8.005 1.00 96.94 85 ILE A CA 1
ATOM 636 C C . ILE A 1 85 ? -4.035 8.708 8.662 1.00 96.94 85 ILE A C 1
ATOM 638 O O . ILE A 1 85 ? -2.952 8.296 8.253 1.00 96.94 85 ILE A O 1
ATOM 642 N N . PRO A 1 86 ? -4.738 8.047 9.609 1.00 96.81 86 PRO A N 1
ATOM 643 C CA . PRO A 1 86 ? -4.212 6.899 10.351 1.00 96.81 86 PRO A CA 1
ATOM 644 C C . PRO A 1 86 ? -4.128 5.641 9.469 1.00 96.81 86 PRO A C 1
ATOM 646 O O . PRO A 1 86 ? -5.015 4.785 9.483 1.00 96.81 86 PRO A O 1
ATOM 649 N N . LEU A 1 87 ? -3.076 5.538 8.666 1.00 97.19 87 LEU A N 1
ATOM 650 C CA . LEU A 1 87 ? -2.841 4.470 7.706 1.00 97.19 87 LEU A CA 1
ATOM 651 C C . LEU A 1 87 ? -2.346 3.188 8.386 1.00 97.19 87 LEU A C 1
ATOM 653 O O . LEU A 1 87 ? -2.864 2.110 8.099 1.00 97.19 87 LEU A O 1
ATOM 657 N N . VAL A 1 88 ? -1.382 3.276 9.305 1.00 96.75 88 VAL A N 1
ATOM 658 C CA . VAL A 1 88 ? -0.726 2.105 9.914 1.00 96.75 88 VAL A CA 1
ATOM 659 C C . VAL A 1 88 ? -1.735 1.250 10.676 1.00 96.75 88 VAL A C 1
ATOM 661 O O . VAL A 1 88 ? -1.850 0.045 10.440 1.00 96.75 88 VAL A O 1
ATOM 664 N N . SER A 1 89 ? -2.523 1.882 11.548 1.00 96.00 89 SER A N 1
ATOM 665 C CA . SER A 1 89 ? -3.550 1.191 12.337 1.00 96.00 89 SER A CA 1
ATOM 666 C C . SER A 1 89 ? -4.630 0.556 11.452 1.00 96.00 89 SER A C 1
ATOM 668 O O . SER A 1 89 ? -5.038 -0.583 11.695 1.00 96.00 89 SER A O 1
ATOM 670 N N . ARG A 1 90 ? -5.041 1.239 10.373 1.00 95.88 90 ARG A N 1
ATOM 671 C CA . ARG A 1 90 ? -5.989 0.700 9.385 1.00 95.88 90 ARG A CA 1
ATOM 672 C C . ARG A 1 90 ? -5.415 -0.503 8.642 1.00 95.88 90 ARG A C 1
ATOM 674 O O . ARG A 1 90 ? -6.129 -1.486 8.457 1.00 95.88 90 ARG A O 1
ATOM 681 N N . LEU A 1 91 ? -4.135 -0.478 8.269 1.00 95.62 91 LEU A N 1
ATOM 682 C CA . LEU A 1 91 ? -3.481 -1.609 7.609 1.00 95.62 91 LEU A CA 1
ATOM 683 C C . LEU A 1 91 ? -3.271 -2.807 8.545 1.00 95.62 91 LEU A C 1
ATOM 685 O O . LEU A 1 91 ? -3.397 -3.943 8.093 1.00 95.62 91 LEU A O 1
ATOM 689 N N . PHE A 1 92 ? -3.021 -2.595 9.840 1.00 94.94 92 PHE A N 1
ATOM 690 C CA . PHE A 1 92 ? -2.956 -3.693 10.819 1.00 94.94 92 PHE A CA 1
ATOM 691 C C . PHE A 1 92 ? -4.300 -4.412 10.983 1.00 94.94 92 PHE A C 1
ATOM 693 O O . PHE A 1 92 ? -4.322 -5.623 11.213 1.00 94.94 92 PHE A O 1
ATOM 700 N N . ALA A 1 93 ? -5.411 -3.684 10.863 1.00 94.50 93 ALA A N 1
ATOM 701 C CA . ALA A 1 93 ? -6.763 -4.235 10.947 1.00 94.50 93 ALA A CA 1
ATOM 702 C C . ALA A 1 93 ? -7.293 -4.778 9.604 1.00 94.50 93 ALA A C 1
ATOM 704 O O . ALA A 1 93 ? -8.345 -5.418 9.567 1.00 94.50 93 ALA A O 1
ATOM 705 N N . ALA A 1 94 ? -6.594 -4.525 8.497 1.00 94.38 94 ALA A N 1
ATOM 706 C CA . ALA A 1 94 ? -7.063 -4.851 7.160 1.00 94.38 94 ALA A CA 1
ATOM 707 C C . ALA A 1 94 ? -6.989 -6.356 6.829 1.00 94.38 94 ALA A C 1
ATOM 709 O O . ALA A 1 94 ? -6.280 -7.149 7.458 1.00 94.38 94 ALA A O 1
ATOM 710 N N . SER A 1 95 ? -7.732 -6.755 5.792 1.00 94.31 95 SER A N 1
ATOM 711 C CA . SER A 1 95 ? -7.618 -8.088 5.197 1.00 94.31 95 SER A CA 1
ATOM 712 C C . SER A 1 95 ? -6.257 -8.276 4.521 1.00 94.31 95 SER A C 1
ATOM 714 O O . SER A 1 95 ? -5.620 -7.308 4.103 1.00 94.31 95 SER A O 1
ATOM 716 N N . ASP A 1 96 ? -5.828 -9.530 4.353 1.00 94.38 96 ASP A N 1
ATOM 717 C CA . ASP A 1 96 ? -4.588 -9.839 3.628 1.00 94.38 96 ASP A CA 1
ATOM 718 C C . ASP A 1 96 ? -4.635 -9.280 2.194 1.00 94.38 96 ASP A C 1
ATOM 720 O O . ASP A 1 96 ? -3.654 -8.735 1.706 1.00 94.38 96 ASP A O 1
ATOM 724 N N . LEU A 1 97 ? -5.794 -9.321 1.533 1.00 95.00 97 LEU A N 1
ATOM 725 C CA . LEU A 1 97 ? -5.954 -8.760 0.190 1.00 95.00 97 LEU A CA 1
ATOM 726 C C . LEU A 1 97 ? -5.665 -7.248 0.157 1.00 95.00 97 LEU A C 1
ATOM 728 O O . LEU A 1 97 ? -4.856 -6.783 -0.644 1.00 95.00 97 LEU A O 1
ATOM 732 N N . ARG A 1 98 ? -6.278 -6.487 1.074 1.00 96.44 98 ARG A N 1
ATOM 733 C CA . ARG A 1 98 ? -6.065 -5.039 1.206 1.00 96.44 98 ARG A CA 1
ATOM 734 C C . ARG A 1 98 ? -4.619 -4.716 1.574 1.00 96.44 98 ARG A C 1
ATOM 736 O O . ARG A 1 98 ? -4.052 -3.790 1.007 1.00 96.44 98 ARG A O 1
ATOM 743 N N . ARG A 1 99 ? -4.010 -5.473 2.493 1.00 96.12 99 ARG A N 1
ATOM 744 C CA . ARG A 1 99 ? -2.593 -5.300 2.856 1.00 96.12 99 ARG A CA 1
ATOM 745 C C . ARG A 1 99 ? -1.678 -5.541 1.660 1.00 96.12 99 ARG A C 1
ATOM 747 O O . ARG A 1 99 ? -0.754 -4.768 1.448 1.00 96.12 99 ARG A O 1
ATOM 754 N N . GLY A 1 100 ? -1.964 -6.553 0.844 1.00 95.25 100 GLY A N 1
ATOM 755 C CA . GLY A 1 100 ? -1.211 -6.834 -0.376 1.00 95.25 100 GLY A CA 1
ATOM 756 C C . GLY A 1 100 ? -1.268 -5.686 -1.380 1.00 95.25 100 GLY A C 1
ATOM 757 O O . GLY A 1 100 ? -0.225 -5.237 -1.857 1.00 95.25 100 GLY A O 1
ATOM 758 N N . ALA A 1 101 ? -2.473 -5.167 -1.643 1.00 96.62 101 ALA A N 1
ATOM 759 C CA . ALA A 1 101 ? -2.666 -3.969 -2.464 1.00 96.62 101 ALA A CA 1
ATOM 760 C C . ALA A 1 101 ? -1.921 -2.763 -1.882 1.00 96.62 101 ALA A C 1
ATOM 762 O O . ALA A 1 101 ? -1.258 -2.032 -2.614 1.00 96.62 101 ALA A O 1
ATOM 763 N N . ALA A 1 102 ? -1.967 -2.598 -0.559 1.00 96.88 102 ALA A N 1
ATOM 764 C CA . ALA A 1 102 ? -1.273 -1.522 0.125 1.00 96.88 102 ALA A CA 1
ATOM 765 C C . ALA A 1 102 ? 0.237 -1.613 -0.012 1.00 96.88 102 ALA A C 1
ATOM 767 O O . ALA A 1 102 ? 0.861 -0.618 -0.355 1.00 96.88 102 ALA A O 1
ATOM 768 N N . PHE A 1 103 ? 0.844 -2.780 0.178 1.00 96.44 103 PHE A N 1
ATOM 769 C CA . PHE A 1 103 ? 2.288 -2.906 0.010 1.00 96.44 103 PHE A CA 1
ATOM 770 C C . PHE A 1 103 ? 2.714 -2.687 -1.443 1.00 96.44 103 PHE A C 1
ATOM 772 O O . PHE A 1 103 ? 3.722 -2.027 -1.692 1.00 96.44 103 PHE A O 1
ATOM 779 N N . LEU A 1 104 ? 1.915 -3.142 -2.412 1.00 95.38 104 LEU A N 1
ATOM 780 C CA . LEU A 1 104 ? 2.142 -2.821 -3.818 1.00 95.38 104 LEU A CA 1
ATOM 781 C C . LEU A 1 104 ? 2.080 -1.304 -4.063 1.00 95.38 104 LEU A C 1
ATOM 783 O O . LEU A 1 104 ? 2.997 -0.747 -4.668 1.00 95.38 104 LEU A O 1
ATOM 787 N N . ALA A 1 105 ? 1.058 -0.622 -3.548 1.00 96.50 105 ALA A N 1
ATOM 788 C CA . ALA A 1 105 ? 0.912 0.825 -3.669 1.00 96.50 105 ALA A CA 1
ATOM 789 C C . ALA A 1 105 ? 2.046 1.588 -2.979 1.00 96.50 105 ALA A C 1
ATOM 791 O O . ALA A 1 105 ? 2.650 2.464 -3.591 1.00 96.50 105 ALA A O 1
ATOM 792 N N . LEU A 1 106 ? 2.407 1.214 -1.753 1.00 96.50 106 LEU A N 1
ATOM 793 C CA . LEU A 1 106 ? 3.514 1.810 -1.007 1.00 96.50 106 LEU A CA 1
ATOM 794 C C . LEU A 1 106 ? 4.845 1.634 -1.746 1.00 96.50 106 LEU A C 1
ATOM 796 O O . LEU A 1 106 ? 5.629 2.575 -1.818 1.00 96.50 106 LEU A O 1
ATOM 800 N N . SER A 1 107 ? 5.083 0.476 -2.370 1.00 95.69 107 SER A N 1
ATOM 801 C CA . SER A 1 107 ? 6.278 0.268 -3.201 1.00 95.69 107 SER A CA 1
ATOM 802 C C . SER A 1 107 ? 6.295 1.181 -4.434 1.00 95.69 107 SER A C 1
ATOM 804 O O . SER A 1 107 ? 7.347 1.685 -4.844 1.00 95.69 107 SER A O 1
ATOM 806 N N . ALA A 1 108 ? 5.117 1.419 -5.022 1.00 94.69 108 ALA A N 1
ATOM 807 C CA . ALA A 1 108 ? 4.948 2.312 -6.154 1.00 94.69 108 ALA A CA 1
ATOM 808 C C . ALA A 1 108 ? 5.111 3.778 -5.744 1.00 94.69 108 ALA A C 1
ATOM 810 O O . ALA A 1 108 ? 5.650 4.539 -6.534 1.00 94.69 108 ALA A O 1
ATOM 811 N N . TRP A 1 109 ? 4.718 4.155 -4.528 1.00 94.75 109 TRP A N 1
ATOM 812 C CA . TRP A 1 109 ? 4.914 5.496 -3.981 1.00 94.75 109 TRP A CA 1
ATOM 813 C C . TRP A 1 109 ? 6.378 5.769 -3.625 1.00 94.75 109 TRP A C 1
ATOM 815 O O . TRP A 1 109 ? 6.942 6.777 -4.042 1.00 94.75 109 TRP A O 1
ATOM 825 N N . TYR A 1 110 ? 7.009 4.850 -2.892 1.00 91.56 110 TYR A N 1
ATOM 826 C CA . TYR A 1 110 ? 8.346 5.046 -2.332 1.00 91.56 110 TYR A CA 1
ATOM 827 C C . TYR A 1 110 ? 9.450 4.973 -3.391 1.00 91.56 110 TYR A C 1
ATOM 829 O O . TYR A 1 110 ? 10.378 5.778 -3.398 1.00 91.56 110 TYR A O 1
ATOM 837 N N . ALA A 1 111 ? 9.349 4.025 -4.322 1.00 89.38 111 ALA A N 1
ATOM 838 C CA . ALA A 1 111 ? 10.414 3.764 -5.282 1.00 89.38 111 ALA A CA 1
ATOM 839 C C . ALA A 1 111 ? 9.907 3.732 -6.727 1.00 89.38 111 ALA A C 1
ATOM 841 O O . ALA A 1 111 ? 10.253 2.785 -7.418 1.00 89.38 111 ALA A O 1
ATOM 842 N N . PRO A 1 112 ? 9.105 4.685 -7.242 1.00 88.44 112 PRO A N 1
ATOM 843 C CA . PRO A 1 112 ? 8.242 4.538 -8.423 1.00 88.44 112 PRO A CA 1
ATOM 844 C C . PRO A 1 112 ? 8.968 4.144 -9.721 1.00 88.44 112 PRO A C 1
ATOM 846 O O . PRO A 1 112 ? 10.013 4.698 -10.089 1.00 88.44 112 PRO A O 1
ATOM 849 N N . GLY A 1 113 ? 8.350 3.233 -10.476 1.00 87.44 113 GLY A N 1
ATOM 850 C CA . GLY A 1 113 ? 8.800 2.776 -11.790 1.00 87.44 113 GLY A CA 1
ATOM 851 C C . GLY A 1 113 ? 8.256 3.682 -12.883 1.00 87.44 113 GLY A C 1
ATOM 852 O O . GLY A 1 113 ? 7.379 4.500 -12.631 1.00 87.44 113 GLY A O 1
ATOM 853 N N . ARG A 1 114 ? 8.737 3.544 -14.123 1.00 87.38 114 ARG A N 1
ATOM 854 C CA . ARG A 1 114 ? 8.364 4.483 -15.198 1.00 87.38 114 ARG A CA 1
ATOM 855 C C . ARG A 1 114 ? 6.846 4.600 -15.405 1.00 87.38 114 ARG A C 1
ATOM 857 O O . ARG A 1 114 ? 6.365 5.716 -15.542 1.00 87.38 114 ARG A O 1
ATOM 864 N N . ALA A 1 115 ? 6.118 3.482 -15.401 1.00 87.06 115 ALA A N 1
ATOM 865 C CA . ALA A 1 115 ? 4.659 3.483 -15.534 1.00 87.06 115 ALA A CA 1
ATOM 866 C C . ALA A 1 115 ? 3.971 4.106 -14.307 1.00 87.06 115 ALA A C 1
ATOM 868 O O . ALA A 1 115 ? 3.135 4.988 -14.445 1.00 87.06 115 ALA A O 1
ATOM 869 N N . GLN A 1 116 ? 4.399 3.728 -13.103 1.00 90.25 116 GLN A N 1
ATOM 870 C CA . GLN A 1 116 ? 3.810 4.204 -11.848 1.00 9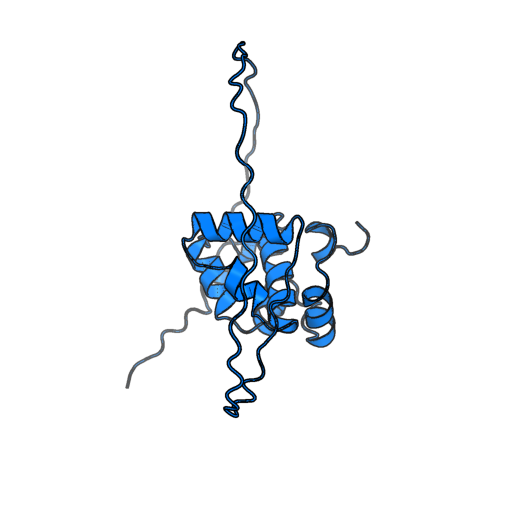0.25 116 GLN A CA 1
ATOM 871 C C . GLN A 1 116 ? 4.048 5.700 -11.616 1.00 90.25 116 GLN A C 1
ATOM 873 O O . GLN A 1 116 ? 3.157 6.376 -11.122 1.00 90.25 116 GLN A O 1
ATOM 878 N N . ARG A 1 117 ? 5.193 6.251 -12.051 1.00 89.44 117 ARG A N 1
ATOM 879 C CA . ARG A 1 117 ? 5.429 7.708 -12.042 1.00 89.44 117 ARG A CA 1
ATOM 880 C C . ARG A 1 117 ? 4.395 8.468 -12.855 1.00 89.44 117 ARG A C 1
ATOM 882 O O . ARG A 1 117 ? 4.108 9.602 -12.514 1.00 89.44 117 ARG A O 1
ATOM 889 N N . ILE A 1 118 ? 3.894 7.874 -13.939 1.00 89.06 118 ILE A N 1
ATOM 890 C CA . ILE A 1 118 ? 2.860 8.488 -14.776 1.00 89.06 118 ILE A CA 1
ATOM 891 C C . ILE A 1 118 ? 1.508 8.373 -14.069 1.00 89.06 118 ILE A C 1
ATOM 893 O O . ILE A 1 118 ? 0.810 9.372 -13.961 1.00 89.06 118 ILE A O 1
ATOM 897 N N . CYS A 1 119 ? 1.170 7.189 -13.545 1.00 87.75 119 CYS A N 1
ATOM 898 C CA . CYS A 1 119 ? -0.106 6.963 -12.857 1.00 87.75 119 CYS A CA 1
ATOM 899 C C . CYS A 1 119 ? -0.267 7.819 -11.593 1.00 87.75 119 CYS A C 1
ATOM 901 O O . CYS A 1 119 ? -1.359 8.300 -11.319 1.00 87.75 119 CYS A O 1
ATOM 903 N N . LEU A 1 120 ? 0.815 8.016 -10.837 1.00 91.81 120 LEU A N 1
ATOM 904 C CA . LEU A 1 120 ? 0.819 8.768 -9.578 1.00 91.81 120 LEU A CA 1
ATOM 905 C C . LEU A 1 120 ? 1.249 10.235 -9.765 1.00 91.81 120 LEU A C 1
ATOM 907 O O . LEU A 1 120 ? 1.440 10.957 -8.787 1.00 91.81 120 LEU A O 1
ATOM 911 N N . ALA A 1 121 ? 1.435 10.692 -11.008 1.00 91.44 121 ALA A N 1
ATOM 912 C CA . ALA A 1 121 ? 1.854 12.062 -11.282 1.00 91.44 121 ALA A CA 1
ATOM 913 C C . ALA A 1 121 ? 0.806 13.064 -10.780 1.00 91.44 121 ALA A C 1
ATOM 915 O O . ALA A 1 121 ? -0.342 13.047 -11.216 1.00 91.44 121 ALA A O 1
ATOM 916 N N . GLY A 1 122 ? 1.227 13.979 -9.905 1.00 90.56 122 GLY A N 1
ATOM 917 C CA . GLY A 1 122 ? 0.362 15.037 -9.377 1.00 90.56 122 GLY A CA 1
ATOM 918 C C . GLY A 1 122 ? -0.576 14.600 -8.251 1.00 90.56 122 GLY A C 1
ATOM 919 O O . GLY A 1 122 ? -1.313 15.444 -7.754 1.00 90.56 122 GLY A O 1
ATOM 920 N N . MET A 1 123 ? -0.525 13.333 -7.826 1.00 95.25 123 MET A N 1
ATOM 921 C CA . MET A 1 123 ? -1.276 12.846 -6.673 1.00 95.25 123 MET A CA 1
ATOM 922 C C . MET A 1 123 ? -0.580 13.268 -5.373 1.00 95.25 123 MET A C 1
ATOM 924 O O . MET A 1 123 ? 0.605 12.991 -5.179 1.00 95.25 123 MET A O 1
ATOM 928 N N . GLY A 1 124 ? -1.305 13.952 -4.487 1.00 96.44 124 GLY A N 1
ATOM 929 C CA . GLY A 1 124 ? -0.792 14.343 -3.168 1.00 96.44 124 GLY A CA 1
ATOM 930 C C . GLY A 1 124 ? -0.854 13.201 -2.147 1.00 96.44 124 GLY A C 1
ATOM 931 O O . GLY A 1 124 ? -1.614 12.252 -2.326 1.00 96.44 124 GLY A O 1
ATOM 932 N N . SER A 1 125 ? -0.115 13.307 -1.036 1.00 96.88 125 SER A N 1
ATOM 933 C CA . SER A 1 125 ? -0.062 12.255 -0.004 1.00 96.88 125 SER A CA 1
ATOM 934 C C . SER A 1 125 ? -1.445 11.910 0.569 1.00 96.88 125 SER A C 1
ATOM 936 O O . SER A 1 125 ? -1.792 10.737 0.662 1.00 96.88 125 SER A O 1
ATOM 938 N N . SER A 1 126 ? -2.286 12.903 0.889 1.00 97.12 126 SER A N 1
ATOM 939 C CA . SER A 1 126 ? -3.649 12.644 1.390 1.00 97.12 126 SER A CA 1
ATOM 940 C C . SER A 1 126 ? -4.557 11.989 0.346 1.00 97.12 126 SER A C 1
ATOM 942 O O . SER A 1 126 ? -5.350 11.112 0.689 1.00 97.12 126 SER A O 1
ATOM 944 N N . GLU A 1 127 ? -4.431 12.377 -0.926 1.00 96.94 127 GLU A N 1
ATOM 945 C CA . GLU A 1 127 ? -5.191 11.777 -2.030 1.00 96.94 127 GLU A CA 1
ATOM 946 C C . GLU A 1 127 ? -4.780 10.319 -2.236 1.00 96.94 127 GLU A C 1
ATOM 948 O O . GLU A 1 127 ? -5.637 9.442 -2.302 1.00 96.94 127 GLU A O 1
ATOM 953 N N . PHE A 1 128 ? -3.474 10.051 -2.230 1.00 97.25 128 PHE A N 1
ATOM 954 C CA . PHE A 1 128 ? -2.924 8.707 -2.334 1.00 97.25 128 PHE A CA 1
ATOM 955 C C . PHE A 1 128 ? -3.398 7.796 -1.198 1.00 97.25 128 PHE A C 1
ATOM 957 O O . PHE A 1 128 ? -3.838 6.675 -1.448 1.00 97.25 128 PHE A O 1
ATOM 964 N N . VAL A 1 129 ? -3.352 8.271 0.051 1.00 97.44 129 VAL A N 1
ATOM 965 C CA . VAL A 1 129 ? -3.802 7.481 1.207 1.00 97.44 129 VAL A CA 1
ATOM 966 C C . VAL A 1 129 ? -5.311 7.237 1.163 1.00 97.44 129 VAL A C 1
ATOM 968 O O . VAL A 1 129 ? -5.759 6.136 1.480 1.00 97.44 129 VAL A O 1
ATOM 971 N N . THR A 1 130 ? -6.098 8.227 0.739 1.00 96.56 130 THR A N 1
ATOM 972 C CA . THR A 1 130 ? -7.553 8.072 0.586 1.00 96.56 130 THR A CA 1
ATOM 973 C C . THR A 1 130 ? -7.868 7.026 -0.478 1.00 96.56 130 THR A C 1
ATOM 975 O O . THR A 1 130 ? -8.570 6.057 -0.195 1.00 96.56 130 THR A O 1
ATOM 978 N N . TRP A 1 131 ? -7.258 7.155 -1.659 1.00 96.31 131 TRP A N 1
ATOM 979 C CA . TRP A 1 131 ? -7.375 6.183 -2.743 1.00 96.31 131 TRP A CA 1
ATOM 980 C C . TRP A 1 131 ? -6.997 4.771 -2.283 1.00 96.31 131 TRP A C 1
ATOM 982 O O . TRP A 1 131 ? -7.763 3.832 -2.469 1.00 96.31 131 TRP A O 1
ATOM 992 N N . LEU A 1 132 ? -5.870 4.620 -1.585 1.00 96.75 132 LEU A N 1
ATOM 993 C CA . LEU A 1 132 ? -5.405 3.333 -1.073 1.00 96.75 132 LEU A CA 1
ATOM 994 C C . LEU A 1 132 ? -6.419 2.639 -0.136 1.00 96.75 132 LEU A C 1
ATOM 996 O O . LEU A 1 132 ? -6.532 1.404 -0.118 1.00 96.75 132 LEU A O 1
ATOM 1000 N N . LEU A 1 133 ? -7.122 3.419 0.683 1.00 95.88 133 LEU A N 1
ATOM 1001 C CA . LEU A 1 133 ? -8.053 2.905 1.686 1.00 95.88 133 LEU A CA 1
ATOM 1002 C C . LEU A 1 133 ? -9.452 2.635 1.118 1.00 95.88 133 LEU A C 1
ATOM 1004 O O . LEU A 1 133 ? -10.113 1.711 1.597 1.00 95.88 133 LEU A O 1
ATOM 1008 N N . GLU A 1 134 ? -9.887 3.410 0.125 1.00 96.38 134 GLU A N 1
ATOM 1009 C CA . GLU A 1 134 ? -11.248 3.360 -0.424 1.00 96.38 134 GLU A CA 1
ATOM 1010 C C . GLU A 1 134 ? -11.370 2.513 -1.695 1.00 96.38 134 GLU A C 1
ATOM 1012 O O . GLU A 1 134 ? -12.364 1.805 -1.849 1.00 96.38 134 GLU A O 1
ATOM 1017 N N . GLU A 1 135 ? -10.369 2.544 -2.579 1.00 97.19 135 GLU A N 1
ATOM 1018 C CA . GLU A 1 135 ? -10.402 1.846 -3.871 1.00 97.19 135 GLU A CA 1
ATOM 1019 C C . GLU A 1 135 ? -10.447 0.326 -3.692 1.00 97.19 135 GLU A C 1
ATOM 1021 O O . GLU A 1 135 ? -9.963 -0.202 -2.691 1.00 97.19 135 GLU A O 1
ATOM 1026 N N . ASP A 1 136 ? -10.985 -0.423 -4.648 1.00 95.06 136 ASP A N 1
ATOM 1027 C CA . ASP A 1 136 ? -10.925 -1.885 -4.584 1.00 95.06 136 ASP A CA 1
ATOM 1028 C C . ASP A 1 136 ? -9.462 -2.410 -4.658 1.00 95.06 136 ASP A C 1
ATOM 1030 O O . ASP A 1 136 ? -8.660 -1.910 -5.452 1.00 95.06 136 ASP A O 1
ATOM 1034 N N . PRO A 1 137 ? -9.055 -3.414 -3.846 1.00 95.25 137 PRO A N 1
ATOM 1035 C CA . PRO A 1 137 ? -7.687 -3.938 -3.872 1.00 95.25 137 PRO A CA 1
ATOM 1036 C C . PRO A 1 137 ? -7.232 -4.468 -5.239 1.00 95.25 137 PRO A C 1
ATOM 1038 O O . PRO A 1 137 ? -6.052 -4.343 -5.577 1.00 95.25 137 PRO A O 1
ATOM 1041 N N . SER A 1 138 ? -8.137 -5.076 -6.012 1.00 92.94 138 SER A N 1
ATOM 1042 C CA . SER A 1 138 ? -7.839 -5.588 -7.349 1.00 92.94 138 SER A CA 1
ATOM 1043 C C . SER A 1 138 ? -7.698 -4.454 -8.361 1.00 92.94 138 SER A C 1
ATOM 1045 O O . SER A 1 138 ? -6.803 -4.524 -9.202 1.00 92.94 138 SER A O 1
ATOM 1047 N N . GLU A 1 139 ? -8.484 -3.384 -8.230 1.00 93.88 139 GLU A N 1
ATOM 1048 C CA . GLU A 1 139 ? -8.348 -2.171 -9.050 1.00 93.88 139 GLU A CA 1
ATOM 1049 C C . GLU A 1 139 ? -7.025 -1.440 -8.768 1.00 93.88 139 GLU A C 1
ATOM 1051 O O . GLU A 1 139 ? -6.299 -1.070 -9.694 1.00 93.88 139 GLU A O 1
ATOM 1056 N N . ILE A 1 140 ? -6.623 -1.326 -7.494 1.00 94.69 140 ILE A N 1
ATOM 1057 C CA . ILE A 1 140 ? -5.293 -0.812 -7.115 1.00 94.69 140 ILE A CA 1
ATOM 1058 C C . ILE A 1 140 ? -4.191 -1.620 -7.810 1.00 94.69 140 ILE A C 1
ATOM 1060 O O . ILE A 1 140 ? -3.254 -1.053 -8.384 1.00 94.69 140 ILE A O 1
ATOM 1064 N N . ALA A 1 141 ? -4.292 -2.951 -7.761 1.00 93.12 141 ALA A N 1
ATOM 1065 C CA . ALA A 1 141 ? -3.321 -3.820 -8.405 1.00 93.12 141 ALA A CA 1
ATOM 1066 C C . ALA A 1 141 ? -3.325 -3.644 -9.928 1.00 93.12 141 ALA A C 1
ATOM 1068 O O . ALA A 1 141 ? -2.257 -3.535 -10.523 1.00 93.12 141 ALA A O 1
ATOM 1069 N N . GLU A 1 142 ? -4.495 -3.538 -10.556 1.00 90.94 142 GLU A N 1
ATOM 1070 C CA . GLU A 1 142 ? -4.643 -3.307 -11.992 1.00 90.94 142 GLU A CA 1
ATOM 1071 C C . GLU A 1 142 ? -3.967 -2.013 -12.464 1.00 90.94 142 GLU A C 1
ATOM 1073 O O . GLU A 1 142 ? -3.239 -2.039 -13.464 1.00 90.94 142 GLU A O 1
ATOM 1078 N N . VAL A 1 143 ? -4.160 -0.912 -11.733 1.00 90.94 143 VAL A N 1
ATOM 1079 C CA . VAL A 1 143 ? -3.579 0.402 -12.050 1.00 90.94 143 VAL A CA 1
ATOM 1080 C C . VAL A 1 143 ? -2.050 0.391 -11.944 1.00 90.94 143 VAL A C 1
ATOM 1082 O O . VAL A 1 143 ? -1.362 1.038 -12.740 1.00 90.94 143 VAL A O 1
ATOM 1085 N N . LEU A 1 144 ? -1.501 -0.324 -10.959 1.00 91.19 144 LEU A N 1
ATOM 1086 C CA . LEU A 1 144 ? -0.073 -0.271 -10.630 1.00 91.19 144 LEU A CA 1
ATOM 1087 C C . LEU A 1 144 ? 0.770 -1.360 -11.295 1.00 91.19 144 LEU A C 1
ATOM 1089 O O . LEU A 1 144 ? 1.943 -1.115 -11.605 1.00 91.19 144 LEU A O 1
ATOM 1093 N N . ASP A 1 145 ? 0.202 -2.550 -11.469 1.00 86.75 145 ASP A N 1
ATOM 1094 C CA . ASP A 1 145 ? 0.812 -3.702 -12.124 1.00 86.75 145 ASP A CA 1
ATOM 1095 C C . ASP A 1 145 ? -0.274 -4.684 -12.597 1.00 86.75 145 ASP A C 1
ATOM 1097 O O . ASP A 1 145 ? -0.703 -5.584 -11.871 1.00 86.75 145 ASP A O 1
ATOM 1101 N N . SER A 1 146 ? -0.672 -4.565 -13.866 1.00 81.06 146 SER A N 1
ATOM 1102 C CA . SER A 1 146 ? -1.713 -5.399 -14.481 1.00 81.06 146 SER A CA 1
ATOM 1103 C C . SER A 1 146 ? -1.443 -6.909 -14.432 1.00 81.06 146 SER A C 1
ATOM 1105 O O . SER A 1 146 ? -2.370 -7.687 -14.652 1.00 81.06 146 SER A O 1
ATOM 1107 N N . ARG A 1 147 ? -0.216 -7.342 -14.110 1.00 81.38 147 ARG A N 1
ATOM 1108 C CA . ARG A 1 147 ? 0.143 -8.757 -13.913 1.00 81.38 147 ARG A CA 1
ATOM 1109 C C . ARG A 1 147 ? -0.304 -9.298 -12.552 1.00 81.38 147 ARG A C 1
ATOM 1111 O O . ARG A 1 147 ? -0.379 -10.510 -12.384 1.00 81.38 147 ARG A O 1
ATOM 1118 N N . ARG A 1 148 ? -0.587 -8.424 -11.580 1.00 79.06 148 ARG A N 1
ATOM 1119 C CA . ARG A 1 148 ? -0.891 -8.763 -10.177 1.00 79.06 148 ARG A CA 1
ATOM 1120 C C . ARG A 1 148 ? -2.379 -8.662 -9.830 1.00 79.06 148 ARG A C 1
ATOM 1122 O O . ARG A 1 148 ? -2.723 -8.526 -8.662 1.00 79.06 148 ARG A O 1
ATOM 1129 N N . ARG A 1 149 ? -3.261 -8.779 -10.828 1.00 78.81 149 ARG A N 1
ATOM 1130 C CA . ARG A 1 149 ? -4.723 -8.797 -10.628 1.00 78.81 149 ARG A CA 1
ATOM 1131 C C . ARG A 1 149 ? -5.218 -10.016 -9.855 1.00 78.81 149 ARG A C 1
ATOM 1133 O O . ARG A 1 149 ? -6.329 -9.980 -9.338 1.00 78.81 149 ARG A O 1
ATOM 1140 N N . ASP A 1 150 ? -4.421 -11.086 -9.799 1.00 87.25 150 ASP A N 1
ATOM 1141 C CA . ASP A 1 150 ? -4.783 -12.308 -9.085 1.00 87.25 150 ASP A CA 1
ATOM 1142 C C . ASP A 1 150 ? -4.972 -12.035 -7.577 1.00 87.25 150 ASP A C 1
ATOM 1144 O O . ASP A 1 150 ? -3.992 -11.738 -6.876 1.00 87.25 150 ASP A O 1
ATOM 1148 N N . PRO A 1 151 ? -6.202 -12.177 -7.043 1.00 87.75 151 PRO A N 1
ATOM 1149 C CA . PRO A 1 151 ? -6.479 -11.903 -5.637 1.00 87.75 151 PRO A CA 1
ATOM 1150 C C . PRO A 1 151 ? -5.693 -12.813 -4.687 1.00 87.75 151 PRO A C 1
ATOM 1152 O O . PRO A 1 151 ? -5.336 -12.397 -3.583 1.00 87.75 151 PRO A O 1
ATOM 1155 N N . GLN A 1 152 ? -5.395 -14.052 -5.097 1.00 89.75 152 GLN A N 1
ATOM 1156 C CA . GLN A 1 152 ? -4.647 -14.986 -4.254 1.00 89.75 152 GLN A CA 1
ATOM 1157 C C . GLN A 1 152 ? -3.182 -14.567 -4.120 1.00 89.75 152 GLN A C 1
ATOM 1159 O O . GLN A 1 152 ? -2.653 -14.520 -3.006 1.00 89.75 152 GLN A O 1
ATOM 1164 N N . GLY A 1 153 ? -2.531 -14.225 -5.233 1.00 88.88 153 GLY A N 1
ATOM 1165 C CA . GLY A 1 153 ? -1.182 -13.671 -5.248 1.00 88.88 153 GLY A CA 1
ATOM 1166 C C . GLY A 1 153 ? -1.076 -12.387 -4.427 1.00 88.88 153 GLY A C 1
ATOM 1167 O O . GLY A 1 153 ? -0.133 -12.230 -3.650 1.00 88.88 153 GLY A O 1
ATOM 1168 N N . LEU A 1 154 ? -2.073 -11.508 -4.522 1.00 90.69 154 LEU A N 1
ATOM 1169 C CA . LEU A 1 154 ? -2.107 -10.264 -3.759 1.00 90.69 154 LEU A CA 1
ATOM 1170 C C . LEU A 1 154 ? -2.253 -10.517 -2.251 1.00 90.69 154 LEU A C 1
ATOM 1172 O O . LEU A 1 154 ? -1.490 -9.971 -1.455 1.00 90.69 154 LEU A O 1
ATOM 1176 N N . ALA A 1 155 ? -3.152 -11.415 -1.843 1.00 92.81 155 ALA A N 1
ATOM 1177 C CA . ALA A 1 155 ? -3.310 -11.783 -0.437 1.00 92.81 155 ALA A CA 1
ATOM 1178 C C . ALA A 1 155 ? -2.038 -12.408 0.169 1.00 92.81 155 ALA A C 1
ATOM 1180 O O . ALA A 1 155 ? -1.754 -12.197 1.347 1.00 92.81 155 ALA A O 1
ATOM 1181 N N . ARG A 1 156 ? -1.234 -13.140 -0.616 1.00 91.69 156 ARG A N 1
ATOM 1182 C CA . ARG A 1 156 ? 0.065 -13.660 -0.145 1.00 91.69 156 ARG A CA 1
ATOM 1183 C C . ARG A 1 156 ? 1.020 -12.531 0.239 1.00 91.69 156 ARG A C 1
ATOM 1185 O O . ARG A 1 156 ? 1.576 -12.574 1.332 1.00 91.69 156 ARG A O 1
ATOM 1192 N N . LEU A 1 157 ? 1.132 -11.500 -0.600 1.00 90.12 157 LEU A N 1
ATOM 1193 C CA . LEU A 1 157 ? 1.944 -10.310 -0.302 1.00 90.12 157 LEU A CA 1
ATOM 1194 C C . LEU A 1 157 ? 1.450 -9.598 0.954 1.00 90.12 157 LEU A C 1
ATOM 1196 O O . LEU A 1 157 ? 2.236 -9.080 1.735 1.00 90.12 157 LEU A O 1
ATOM 1200 N N . GLY A 1 158 ? 0.136 -9.588 1.172 1.00 90.25 158 GLY A N 1
ATOM 1201 C CA . GLY A 1 158 ? -0.438 -8.968 2.355 1.00 90.25 158 GLY A CA 1
ATOM 1202 C C . GLY A 1 158 ? -0.117 -9.674 3.660 1.00 90.25 158 GLY A C 1
ATOM 1203 O O . GLY A 1 158 ? -0.190 -9.034 4.702 1.00 90.25 158 GLY A O 1
ATOM 1204 N N . ARG A 1 159 ? 0.247 -10.959 3.638 1.00 89.50 159 ARG A N 1
ATOM 1205 C CA . ARG A 1 159 ? 0.726 -11.668 4.834 1.00 89.50 159 ARG A CA 1
ATOM 1206 C C . ARG A 1 159 ? 2.179 -11.341 5.121 1.00 89.50 159 ARG A C 1
ATOM 1208 O O . ARG A 1 159 ? 2.514 -11.067 6.270 1.00 89.50 159 ARG A O 1
ATOM 1215 N N . GLU A 1 160 ? 2.990 -11.346 4.073 1.00 86.88 160 GLU A N 1
ATOM 1216 C CA . GLU A 1 160 ? 4.429 -11.157 4.143 1.00 86.88 160 GLU A CA 1
ATOM 1217 C C . GLU A 1 160 ? 4.860 -10.176 3.045 1.00 86.88 160 GLU A C 1
ATOM 1219 O O . GLU A 1 160 ? 4.911 -10.551 1.866 1.00 86.88 160 GLU A O 1
ATOM 1224 N N . PRO A 1 161 ? 5.121 -8.901 3.395 1.00 88.06 161 PRO A N 1
ATOM 1225 C CA . PRO A 1 161 ? 5.634 -7.954 2.422 1.00 88.06 161 PRO A CA 1
ATOM 1226 C C . PRO A 1 161 ? 7.006 -8.418 1.927 1.00 88.06 161 PRO A C 1
ATOM 1228 O O . PRO A 1 161 ? 7.823 -8.909 2.704 1.00 88.06 161 PRO A O 1
ATOM 1231 N N . LEU A 1 162 ? 7.285 -8.216 0.636 1.00 89.69 162 LEU A N 1
ATOM 1232 C CA . LEU A 1 162 ? 8.623 -8.466 0.091 1.00 89.69 162 LEU A CA 1
ATOM 1233 C C . LEU A 1 162 ? 9.663 -7.606 0.820 1.00 89.69 162 LEU A C 1
ATOM 123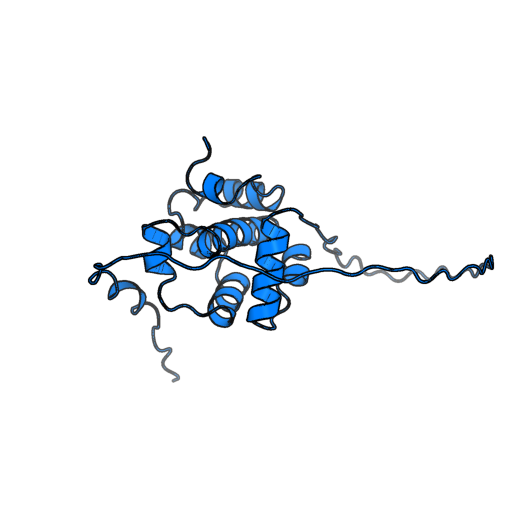5 O O . LEU A 1 162 ? 9.352 -6.502 1.269 1.00 89.69 162 LEU A O 1
ATOM 1239 N N . LEU A 1 163 ? 10.900 -8.095 0.903 1.00 90.62 163 LEU A N 1
ATOM 1240 C CA . LEU A 1 163 ? 11.978 -7.467 1.673 1.00 90.62 163 LEU A CA 1
ATOM 1241 C C . LEU A 1 163 ? 12.343 -6.070 1.164 1.00 90.62 163 LEU A C 1
ATOM 1243 O O . LEU A 1 163 ? 12.827 -5.245 1.938 1.00 90.62 163 LEU A O 1
ATOM 1247 N N . ARG A 1 164 ? 12.132 -5.808 -0.131 1.00 91.38 164 ARG A N 1
ATOM 1248 C CA . ARG A 1 164 ? 12.441 -4.529 -0.776 1.00 91.38 164 ARG A CA 1
ATOM 1249 C C . ARG A 1 164 ? 11.287 -4.042 -1.656 1.00 91.38 164 ARG A C 1
ATOM 1251 O O . ARG A 1 164 ? 10.634 -4.863 -2.308 1.00 91.38 164 ARG A O 1
ATOM 1258 N N . PRO A 1 165 ? 11.060 -2.721 -1.758 1.00 91.00 165 PRO A N 1
ATOM 1259 C CA . PRO A 1 165 ? 10.008 -2.176 -2.613 1.00 91.00 165 PRO A CA 1
ATOM 1260 C C . PRO A 1 165 ? 10.234 -2.499 -4.101 1.00 91.00 165 PRO A C 1
ATOM 1262 O O . PRO A 1 165 ? 9.281 -2.742 -4.839 1.00 91.00 165 PRO A O 1
ATOM 1265 N N . GLU A 1 166 ? 11.481 -2.594 -4.565 1.00 90.50 166 GLU A N 1
ATOM 1266 C CA . GLU A 1 166 ? 11.805 -2.901 -5.964 1.00 90.50 166 GLU A CA 1
ATOM 1267 C C . GLU A 1 166 ? 11.352 -4.307 -6.388 1.00 90.50 166 GLU A C 1
ATOM 1269 O O . GLU A 1 166 ? 11.019 -4.526 -7.560 1.00 90.50 166 GLU A O 1
ATOM 1274 N N . GLN A 1 167 ? 11.266 -5.242 -5.435 1.00 90.44 167 GLN A N 1
ATOM 1275 C CA . GLN A 1 167 ? 10.858 -6.628 -5.684 1.00 90.44 167 GLN A CA 1
ATOM 1276 C C . GLN A 1 167 ? 9.398 -6.743 -6.137 1.00 90.44 167 GLN A C 1
ATOM 1278 O O . GLN A 1 167 ? 9.019 -7.704 -6.812 1.00 90.44 167 GLN A O 1
ATOM 1283 N N . TYR A 1 168 ? 8.572 -5.731 -5.853 1.00 86.44 168 TYR A N 1
ATOM 1284 C CA . TYR A 1 168 ? 7.202 -5.670 -6.361 1.00 86.44 168 TYR A CA 1
ATOM 1285 C C . TYR A 1 168 ? 7.157 -5.510 -7.884 1.00 86.44 168 TYR A C 1
ATOM 1287 O O . TYR A 1 168 ? 6.189 -5.937 -8.510 1.00 86.44 168 TYR A O 1
ATOM 1295 N N . ARG A 1 169 ? 8.217 -4.987 -8.512 1.00 82.50 169 ARG A N 1
ATOM 1296 C CA . ARG A 1 169 ? 8.324 -4.910 -9.980 1.00 82.50 169 ARG A CA 1
ATOM 1297 C C . ARG A 1 169 ? 9.111 -6.050 -10.583 1.00 82.50 169 ARG A C 1
ATOM 1299 O O . ARG A 1 169 ? 8.763 -6.538 -11.655 1.00 82.50 169 ARG A O 1
ATOM 1306 N N . ASN A 1 170 ? 10.207 -6.411 -9.929 1.00 81.25 170 ASN A N 1
ATOM 1307 C CA . ASN A 1 170 ? 11.092 -7.458 -10.391 1.00 81.25 170 ASN A CA 1
ATOM 1308 C C . ASN A 1 170 ? 11.429 -8.378 -9.214 1.00 81.25 170 ASN A C 1
ATOM 1310 O O . ASN A 1 170 ? 12.273 -8.015 -8.399 1.00 81.25 170 ASN A O 1
ATOM 1314 N N . PRO A 1 171 ? 10.803 -9.562 -9.128 1.00 76.25 171 PRO A N 1
ATOM 1315 C CA . PRO A 1 171 ? 10.994 -10.468 -8.000 1.00 76.25 171 PRO A CA 1
ATOM 1316 C C . PRO A 1 171 ? 12.412 -11.059 -7.913 1.00 76.25 171 PRO A C 1
ATOM 1318 O O . PRO A 1 171 ? 12.715 -11.727 -6.933 1.00 76.25 171 PRO A O 1
ATOM 1321 N N . PHE A 1 172 ? 13.273 -10.830 -8.910 1.00 76.38 172 PHE A N 1
ATOM 1322 C CA . PHE A 1 172 ? 14.647 -11.342 -8.964 1.00 76.38 172 PHE A CA 1
ATOM 1323 C C . PHE A 1 172 ? 15.712 -10.354 -8.437 1.00 76.38 172 PHE A C 1
ATOM 1325 O O . PHE A 1 172 ? 16.901 -10.581 -8.658 1.00 76.38 172 PHE A O 1
ATOM 1332 N N . LEU A 1 173 ? 15.300 -9.246 -7.803 1.00 65.62 173 LEU A N 1
ATOM 1333 C CA . LEU A 1 173 ? 16.178 -8.214 -7.216 1.00 65.62 173 LEU A CA 1
ATOM 1334 C C . LEU A 1 173 ? 16.416 -8.384 -5.708 1.00 65.62 173 LEU A C 1
ATOM 1336 O O . LEU A 1 173 ? 15.552 -8.989 -5.033 1.00 65.62 173 LEU A O 1
#

pLDDT: mean 74.86, std 23.11, range [36.16, 97.81]

Secondary structure (DSSP, 8-state):
-------TTGGGS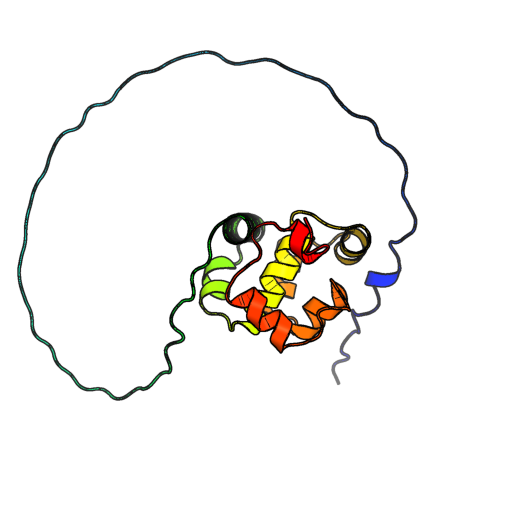--------------------------------------------------------THHHHHHHHHHHHHTS-HHHHHHHS-HHHHHHHHHHHHHHHS--HHHHHHTTT--HHHHHHHHHHS-HHHHHHHH-GGG--HHHHHHHHHS--SSGGGGT-TT-

Foldseek 3Di:
DDDDDDPPPPLPPDPDDDDDDDDDDDDDDDDDDDDDDDDDDDDDDDDDDDDDDDDDDDPPVQQQFQADDDPLLVLQVVLCVQQVPNRRRLLRSDALLLLLLSLLLSLCVPPNDPQSCSNCPPPGSNNSSVCSNPPDSLVSCCSRPVVCSPSVSSSVCSNPPDNHSCCSVPVVD